Protein AF-A0A7X7Q1P3-F1 (afdb_monomer_lite)

Sequence (69 aa):
MKANYEYIINSLKYNYTNGVLEGINNTIKVIKRIAFEYRSFYHFKVRILIVHKLSKLIKHKKPGLNRSA

Structure (mmCIF, N/CA/C/O backbone):
data_AF-A0A7X7Q1P3-F1
#
_entry.id   AF-A0A7X7Q1P3-F1
#
loop_
_atom_site.group_PDB
_atom_site.id
_atom_site.type_symbol
_atom_site.label_atom_id
_atom_site.label_alt_id
_atom_site.label_comp_id
_atom_site.label_asym_id
_atom_site.label_entity_id
_atom_site.label_seq_id
_atom_site.pdbx_PDB_ins_code
_atom_site.Cartn_x
_atom_site.Cartn_y
_atom_site.Cartn_z
_atom_site.occupancy
_atom_site.B_iso_or_equiv
_atom_site.auth_seq_id
_atom_site.auth_comp_id
_atom_site.auth_asym_id
_atom_site.auth_atom_id
_atom_site.pdbx_PDB_model_num
ATOM 1 N N . MET A 1 1 ? 10.121 17.601 -26.595 1.00 56.91 1 MET A N 1
ATOM 2 C CA . MET A 1 1 ? 10.032 16.126 -26.465 1.00 56.91 1 MET A CA 1
ATOM 3 C C . MET A 1 1 ? 11.186 15.465 -25.680 1.00 56.91 1 MET A C 1
ATOM 5 O O . MET A 1 1 ? 11.232 14.247 -25.645 1.00 56.91 1 MET A O 1
ATOM 9 N N . LYS A 1 2 ? 12.109 16.195 -25.023 1.00 66.56 2 LYS A N 1
ATOM 10 C CA . LYS A 1 2 ? 13.267 15.580 -24.325 1.00 66.56 2 LYS A CA 1
ATOM 11 C C . LYS A 1 2 ? 13.046 15.235 -22.842 1.00 66.56 2 LYS A C 1
ATOM 13 O O . LYS A 1 2 ? 13.790 14.426 -22.310 1.00 66.56 2 LYS A O 1
ATOM 18 N N . ALA A 1 3 ? 12.032 15.806 -22.188 1.00 73.12 3 ALA A N 1
ATOM 19 C CA . ALA A 1 3 ? 11.895 15.743 -20.727 1.00 73.12 3 ALA A CA 1
ATOM 20 C C . ALA A 1 3 ? 11.651 14.331 -20.156 1.00 73.12 3 ALA A C 1
ATOM 22 O O . ALA A 1 3 ? 11.943 14.099 -18.990 1.00 73.12 3 ALA A O 1
ATOM 23 N N . ASN A 1 4 ? 11.164 13.386 -20.973 1.00 82.62 4 ASN A N 1
ATOM 24 C CA . ASN A 1 4 ? 10.783 12.048 -20.506 1.00 82.62 4 ASN A CA 1
ATOM 25 C C . ASN A 1 4 ? 11.628 10.904 -21.083 1.00 82.62 4 ASN A C 1
ATOM 27 O O . ASN A 1 4 ? 11.350 9.742 -20.800 1.00 82.62 4 ASN A O 1
ATOM 31 N N . TYR A 1 5 ? 12.649 11.210 -21.889 1.00 89.00 5 TYR A N 1
ATOM 32 C CA . TYR A 1 5 ? 13.436 10.187 -22.586 1.00 89.00 5 TYR A CA 1
ATOM 33 C C . TYR A 1 5 ? 14.164 9.252 -21.609 1.00 89.00 5 TYR A C 1
ATOM 35 O O . TYR A 1 5 ? 14.147 8.034 -21.772 1.00 89.00 5 TYR A O 1
ATOM 43 N N . GLU A 1 6 ? 14.713 9.813 -20.532 1.00 86.44 6 GLU A N 1
ATOM 44 C CA . GLU A 1 6 ? 15.377 9.042 -19.478 1.00 86.44 6 GLU A CA 1
ATOM 45 C C . GLU A 1 6 ? 14.405 8.125 -18.724 1.00 86.44 6 GLU A C 1
ATOM 47 O O . GLU A 1 6 ? 14.733 6.970 -18.460 1.00 86.44 6 GLU A O 1
ATOM 52 N N . TYR A 1 7 ? 13.182 8.584 -18.431 1.00 83.69 7 TYR A N 1
ATOM 53 C CA . TYR A 1 7 ? 12.165 7.753 -17.778 1.00 83.69 7 TYR A CA 1
ATOM 54 C C . TYR A 1 7 ? 11.712 6.589 -18.662 1.00 83.69 7 TYR A C 1
ATOM 56 O O . TYR A 1 7 ? 11.497 5.493 -18.151 1.00 83.69 7 TYR A O 1
ATOM 64 N N . ILE A 1 8 ? 11.617 6.799 -19.979 1.00 85.38 8 ILE A N 1
ATOM 65 C CA . ILE A 1 8 ? 11.284 5.739 -20.939 1.00 85.38 8 ILE A CA 1
ATOM 66 C C . ILE A 1 8 ? 12.395 4.684 -20.966 1.00 85.38 8 ILE A C 1
ATOM 68 O O . ILE A 1 8 ? 12.108 3.499 -20.817 1.00 85.38 8 ILE A O 1
ATOM 72 N N . ILE A 1 9 ? 13.663 5.099 -21.074 1.00 90.38 9 ILE A N 1
ATOM 73 C CA . ILE A 1 9 ? 14.803 4.168 -21.036 1.00 90.38 9 ILE A CA 1
ATOM 74 C C . ILE A 1 9 ? 14.831 3.399 -19.713 1.00 90.38 9 ILE A C 1
ATOM 76 O O . ILE A 1 9 ? 14.987 2.180 -19.715 1.00 90.38 9 ILE A O 1
ATOM 80 N N . ASN A 1 10 ? 14.636 4.080 -18.584 1.00 86.75 10 ASN A N 1
ATOM 81 C CA . ASN A 1 10 ? 14.617 3.439 -17.272 1.00 86.75 10 ASN A CA 1
ATOM 82 C C . ASN A 1 10 ? 13.448 2.449 -17.136 1.00 86.75 10 ASN A C 1
ATOM 84 O O . ASN A 1 10 ? 13.646 1.349 -16.626 1.00 86.75 10 ASN A O 1
ATOM 88 N N . SER A 1 11 ? 12.261 2.782 -17.647 1.00 83.75 11 SER A N 1
ATOM 89 C CA . SER A 1 11 ? 11.102 1.881 -17.624 1.00 83.75 11 SER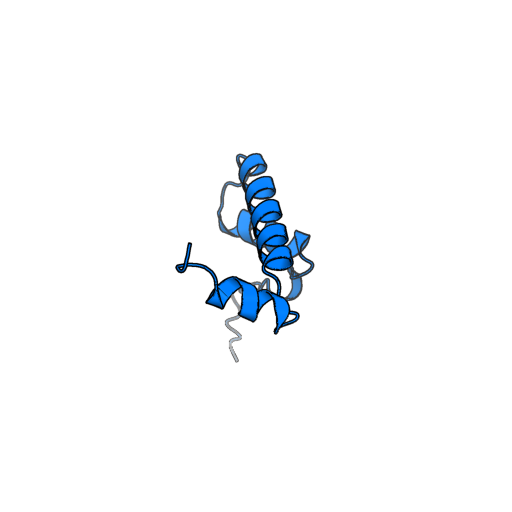 A CA 1
ATOM 90 C C . SER A 1 11 ? 11.285 0.631 -18.489 1.00 83.75 11 SER A C 1
ATOM 92 O O . SER A 1 11 ? 10.643 -0.377 -18.216 1.00 83.75 11 SER A O 1
ATOM 94 N N . LEU A 1 12 ? 12.118 0.692 -19.533 1.00 87.69 12 LEU A N 1
ATOM 95 C CA . LEU A 1 12 ? 12.466 -0.466 -20.365 1.00 87.69 12 LEU A CA 1
ATOM 96 C C .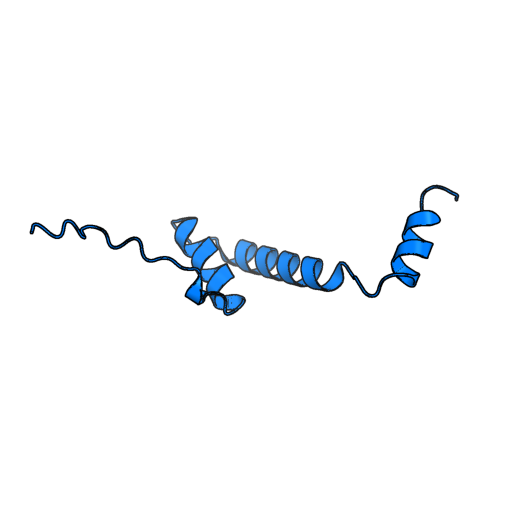 LEU A 1 12 ? 13.638 -1.269 -19.782 1.00 87.69 12 LEU A C 1
ATOM 98 O O . LEU A 1 12 ? 13.730 -2.474 -19.991 1.00 87.69 12 LEU A O 1
ATOM 102 N N . LYS A 1 13 ? 14.546 -0.602 -19.061 1.00 91.38 13 LYS A N 1
ATOM 103 C CA . LYS A 1 13 ? 15.750 -1.205 -18.474 1.00 91.38 13 LYS A CA 1
ATOM 104 C C . LYS A 1 13 ? 15.462 -1.996 -17.198 1.00 91.38 13 LYS A C 1
ATOM 106 O O . LYS A 1 13 ? 16.135 -2.989 -16.934 1.00 91.38 13 LYS A O 1
ATOM 111 N N . TYR A 1 14 ? 14.513 -1.540 -16.383 1.00 87.88 14 TYR A N 1
ATOM 112 C CA . TYR A 1 14 ? 14.190 -2.153 -15.098 1.00 87.88 14 TYR A CA 1
ATOM 113 C C . TYR A 1 14 ? 12.818 -2.826 -15.146 1.00 87.88 14 TYR A C 1
ATOM 115 O O . TYR A 1 14 ? 11.840 -2.223 -15.568 1.00 87.88 14 TYR A O 1
ATOM 123 N N . ASN A 1 15 ? 12.706 -4.029 -14.580 1.00 83.94 15 ASN A N 1
ATOM 124 C CA . ASN A 1 15 ? 11.422 -4.732 -14.417 1.00 83.94 15 ASN A CA 1
ATOM 125 C C . ASN A 1 15 ? 10.547 -4.146 -13.288 1.00 83.94 15 ASN A C 1
ATOM 127 O O . ASN A 1 15 ? 9.588 -4.775 -12.839 1.00 83.94 15 ASN A O 1
ATOM 131 N N . TYR A 1 16 ? 10.899 -2.965 -12.778 1.00 82.44 16 TYR A N 1
ATOM 132 C CA . TYR A 1 16 ? 10.151 -2.279 -11.736 1.00 82.44 16 TYR A CA 1
ATOM 133 C C . TYR A 1 16 ? 9.053 -1.435 -12.376 1.00 82.44 16 TYR A C 1
ATOM 135 O O . TYR A 1 16 ? 9.324 -0.568 -13.203 1.00 82.44 16 TYR A O 1
ATOM 143 N N . THR A 1 17 ? 7.808 -1.668 -11.968 1.00 85.81 17 THR A N 1
ATOM 144 C CA . THR A 1 17 ? 6.653 -0.918 -12.465 1.00 85.81 17 THR A CA 1
ATOM 145 C C . THR A 1 17 ? 5.877 -0.314 -11.303 1.00 85.81 17 THR A C 1
ATOM 147 O O . THR A 1 17 ? 5.739 -0.917 -10.236 1.00 85.81 17 THR A O 1
ATOM 150 N N . ASN A 1 18 ? 5.310 0.874 -11.516 1.00 89.38 18 ASN A N 1
ATOM 151 C CA . ASN A 1 18 ? 4.444 1.518 -10.526 1.00 89.38 18 ASN A CA 1
ATOM 152 C C . ASN A 1 18 ? 3.062 0.849 -10.410 1.00 89.38 18 ASN A C 1
ATOM 154 O O . ASN A 1 18 ? 2.297 1.200 -9.515 1.00 89.38 18 ASN A O 1
ATOM 158 N N . GLY A 1 19 ? 2.742 -0.139 -11.254 1.00 90.88 19 GLY A N 1
ATOM 159 C CA . GLY A 1 19 ? 1.410 -0.749 -11.316 1.00 90.88 19 GLY A CA 1
ATOM 160 C C . GLY A 1 19 ? 0.952 -1.368 -9.991 1.00 90.88 19 GLY A C 1
ATOM 161 O O . GLY A 1 19 ? -0.203 -1.211 -9.598 1.00 90.88 19 GLY A O 1
ATOM 162 N N . VAL A 1 20 ? 1.860 -2.001 -9.239 1.00 91.25 20 VAL A N 1
ATOM 163 C CA . VAL A 1 20 ? 1.534 -2.553 -7.910 1.00 91.25 20 VAL A CA 1
ATOM 164 C C . VAL A 1 20 ? 1.187 -1.436 -6.919 1.00 91.25 20 VAL A C 1
ATOM 166 O O . VAL A 1 20 ? 0.198 -1.537 -6.191 1.00 91.25 20 VAL A O 1
ATOM 169 N N . LEU A 1 21 ? 1.960 -0.345 -6.914 1.00 92.81 21 LEU A N 1
ATOM 170 C CA . LEU A 1 21 ? 1.707 0.816 -6.055 1.00 92.81 21 LEU A CA 1
ATOM 171 C C . LEU A 1 21 ? 0.386 1.501 -6.414 1.00 92.81 21 LEU A C 1
ATOM 173 O O . LEU A 1 21 ? -0.388 1.871 -5.530 1.00 92.81 21 LEU A O 1
ATOM 177 N N . GLU A 1 22 ? 0.099 1.640 -7.706 1.00 94.19 22 GLU A N 1
ATOM 178 C CA . GLU A 1 22 ? -1.158 2.192 -8.206 1.00 94.19 22 GLU A CA 1
ATOM 179 C C . GLU A 1 22 ? -2.357 1.329 -7.801 1.00 94.19 22 GLU A C 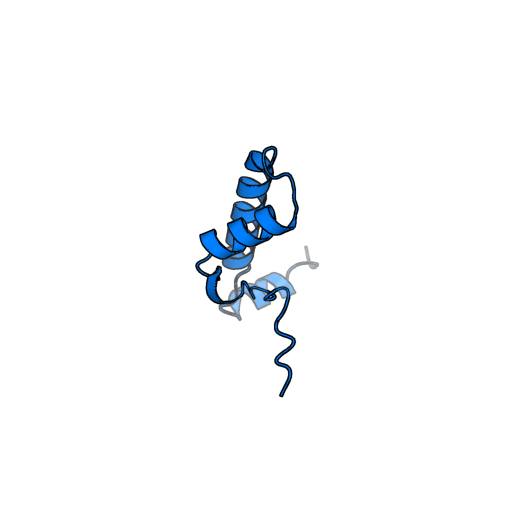1
ATOM 181 O O . GLU A 1 22 ? -3.361 1.864 -7.323 1.00 94.19 22 GLU A O 1
ATOM 186 N N . GLY A 1 23 ? -2.234 0.001 -7.892 1.00 95.00 23 GLY A N 1
ATOM 187 C CA . GLY A 1 23 ? -3.263 -0.943 -7.453 1.00 95.00 23 GLY A CA 1
ATOM 188 C C . GLY A 1 23 ? -3.569 -0.840 -5.955 1.00 95.00 23 GLY A C 1
ATOM 189 O O . GLY A 1 23 ? -4.739 -0.770 -5.555 1.00 95.00 23 GLY A O 1
ATOM 190 N N . ILE A 1 24 ? -2.529 -0.743 -5.119 1.00 95.12 24 ILE A N 1
ATOM 191 C CA . ILE A 1 24 ? -2.669 -0.527 -3.669 1.00 95.12 24 ILE A CA 1
ATOM 192 C C . ILE A 1 24 ? -3.358 0.818 -3.397 1.00 95.12 24 ILE A C 1
ATOM 194 O O . ILE A 1 24 ? -4.330 0.888 -2.640 1.00 95.12 24 ILE A O 1
ATOM 198 N N . ASN A 1 25 ? -2.911 1.890 -4.05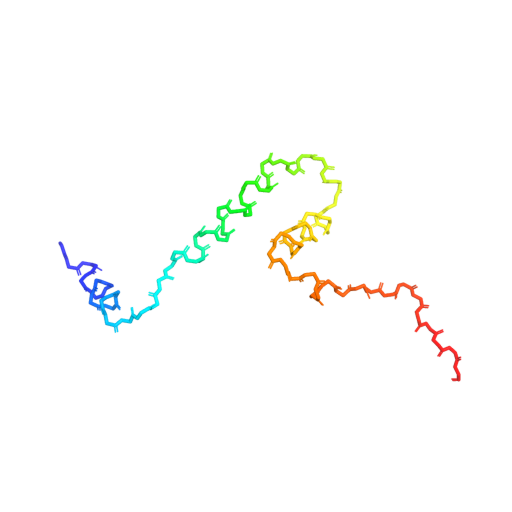6 1.00 95.19 25 ASN A N 1
ATOM 199 C CA . ASN A 1 25 ? -3.474 3.227 -3.882 1.00 95.19 25 ASN A CA 1
ATOM 200 C C . ASN A 1 25 ? -4.942 3.305 -4.319 1.00 95.19 25 ASN A C 1
ATOM 202 O O . ASN A 1 25 ? -5.749 3.953 -3.648 1.00 95.19 25 ASN A O 1
ATOM 206 N N . ASN A 1 26 ? -5.321 2.634 -5.409 1.00 96.19 26 ASN A N 1
ATOM 207 C CA . ASN A 1 26 ? -6.714 2.558 -5.837 1.00 96.19 26 ASN A CA 1
ATOM 208 C C . ASN A 1 26 ? -7.577 1.820 -4.804 1.00 96.19 26 ASN A C 1
ATOM 210 O O . ASN A 1 26 ? -8.634 2.319 -4.418 1.00 96.19 26 ASN A O 1
ATOM 214 N N . THR A 1 27 ? -7.094 0.689 -4.286 1.00 94.69 27 THR A N 1
ATOM 215 C CA . THR A 1 27 ? -7.782 -0.081 -3.239 1.00 94.69 27 THR A CA 1
ATOM 216 C C . THR A 1 27 ? -8.014 0.764 -1.984 1.00 94.69 27 THR A C 1
ATOM 218 O O . THR A 1 27 ? -9.127 0.812 -1.460 1.00 94.69 27 THR A O 1
ATOM 221 N N . ILE A 1 28 ? -7.006 1.519 -1.535 1.00 94.38 28 ILE A N 1
ATOM 222 C CA . ILE A 1 28 ? -7.145 2.446 -0.400 1.00 94.38 28 ILE A CA 1
ATOM 223 C C . ILE A 1 28 ? -8.169 3.546 -0.704 1.00 94.38 28 ILE A C 1
ATOM 225 O O . ILE A 1 28 ? -8.998 3.858 0.152 1.00 94.38 28 ILE A O 1
ATOM 229 N N . LYS A 1 29 ? -8.163 4.119 -1.917 1.00 94.19 29 LYS A N 1
ATOM 230 C CA . LYS A 1 29 ? -9.160 5.121 -2.334 1.00 94.19 29 LYS A CA 1
ATOM 231 C C . LYS A 1 29 ? -10.580 4.546 -2.327 1.00 94.19 29 LYS A C 1
ATOM 233 O O . LYS A 1 29 ? -11.486 5.232 -1.863 1.00 94.19 29 LYS A O 1
ATOM 238 N N . VAL A 1 30 ? -10.780 3.310 -2.794 1.00 94.25 30 VAL A N 1
ATOM 239 C CA . VAL A 1 30 ? -12.074 2.602 -2.733 1.00 94.25 30 VAL A CA 1
ATOM 240 C C . VAL A 1 30 ? -12.522 2.447 -1.281 1.00 94.25 30 VAL A C 1
ATOM 242 O O . VAL A 1 30 ? -13.624 2.870 -0.942 1.00 94.25 30 VAL A O 1
ATOM 245 N N . ILE A 1 31 ? -11.652 1.924 -0.410 1.00 91.69 31 ILE A N 1
ATOM 246 C CA . ILE A 1 31 ? -11.959 1.733 1.015 1.00 91.69 31 ILE A CA 1
ATOM 247 C C . ILE A 1 31 ? -12.291 3.075 1.678 1.00 91.69 31 ILE A C 1
ATOM 249 O O . ILE A 1 31 ? -13.226 3.145 2.465 1.00 91.69 31 ILE A O 1
ATOM 253 N N . LYS A 1 32 ? -11.590 4.159 1.322 1.00 91.25 32 LYS A N 1
ATOM 254 C CA . LYS A 1 32 ? -11.862 5.510 1.835 1.00 91.25 32 LYS A CA 1
ATOM 255 C C . LYS A 1 32 ? -13.235 6.040 1.415 1.00 91.25 32 LYS A C 1
ATOM 257 O O . LYS A 1 32 ? -13.871 6.726 2.203 1.00 91.25 32 LYS A O 1
ATOM 262 N N . ARG A 1 33 ? -13.714 5.722 0.207 1.00 91.56 33 ARG A N 1
ATOM 263 C CA . ARG A 1 33 ? -15.049 6.146 -0.257 1.00 91.56 33 ARG A CA 1
ATOM 264 C C . ARG A 1 33 ? -16.185 5.454 0.488 1.00 91.56 33 ARG A C 1
ATOM 266 O O . ARG A 1 33 ? -17.230 6.056 0.662 1.00 91.56 33 ARG A O 1
ATOM 273 N N . ILE A 1 34 ? -15.978 4.225 0.952 1.00 88.06 34 ILE A N 1
ATOM 274 C CA . ILE A 1 34 ? -16.952 3.505 1.790 1.00 88.06 34 ILE A CA 1
ATOM 275 C C . ILE A 1 34 ? -16.704 3.725 3.291 1.00 88.06 34 ILE A C 1
ATOM 277 O O . ILE A 1 34 ? -17.385 3.145 4.127 1.00 88.06 34 ILE A O 1
ATOM 281 N N . ALA A 1 35 ? -15.711 4.546 3.655 1.00 82.19 35 ALA A N 1
ATOM 282 C CA . ALA A 1 35 ? -15.241 4.684 5.030 1.00 82.19 35 ALA A CA 1
ATOM 283 C C . ALA A 1 35 ? -16.051 5.658 5.898 1.00 82.19 35 ALA A C 1
ATOM 285 O O . ALA A 1 35 ? -15.653 5.900 7.038 1.00 82.19 35 ALA A O 1
ATOM 286 N N . PHE A 1 36 ? -17.166 6.199 5.400 1.00 74.94 36 PHE A N 1
ATOM 287 C CA . PHE A 1 36 ? -18.028 7.121 6.151 1.00 74.94 36 PHE A CA 1
ATOM 288 C C . PHE A 1 36 ? -18.503 6.545 7.499 1.00 74.94 36 PHE A C 1
ATOM 290 O O . PHE A 1 36 ? -18.779 7.297 8.426 1.00 74.94 36 PHE A O 1
ATOM 297 N N . GLU A 1 37 ? -18.525 5.219 7.642 1.00 76.25 37 GLU A N 1
ATOM 298 C CA . GLU A 1 37 ? -18.935 4.522 8.865 1.00 76.25 37 GLU A CA 1
ATOM 299 C C . GLU A 1 37 ? -17.807 4.348 9.905 1.00 76.25 37 GLU A C 1
ATOM 301 O O . GLU A 1 37 ? -18.068 3.995 11.060 1.00 76.25 37 GLU A O 1
ATOM 306 N N . TYR A 1 38 ? -16.537 4.596 9.554 1.00 84.31 38 TYR A N 1
ATOM 307 C CA . TYR A 1 38 ? -15.440 4.436 10.513 1.00 84.31 38 TYR A CA 1
ATOM 308 C C . TYR A 1 38 ? -15.335 5.648 11.442 1.00 84.31 38 TYR A C 1
ATOM 310 O O . TYR A 1 38 ? -14.786 6.686 11.085 1.00 84.31 38 TYR A O 1
ATOM 318 N N . ARG A 1 39 ? -15.739 5.467 12.705 1.00 83.75 39 ARG A N 1
ATOM 319 C CA . ARG A 1 39 ? -15.586 6.480 13.771 1.00 83.75 39 ARG A CA 1
ATOM 320 C C . ARG A 1 39 ? -14.133 6.768 14.181 1.00 83.75 39 ARG A C 1
ATOM 322 O O . ARG A 1 39 ? -13.885 7.703 14.932 1.00 83.75 39 ARG A O 1
ATOM 329 N N . SER A 1 40 ? -13.171 5.947 13.749 1.00 87.44 40 SER A N 1
ATOM 330 C CA . SER A 1 40 ? -11.752 6.103 14.087 1.00 87.44 40 SER A CA 1
ATOM 331 C C . SER A 1 40 ? -10.852 5.743 12.912 1.00 87.44 40 SER A C 1
ATOM 333 O O . SER A 1 40 ? -11.011 4.690 12.287 1.00 87.44 40 SER A O 1
ATOM 335 N N . PHE A 1 41 ? -9.835 6.576 12.676 1.00 87.06 41 PHE A N 1
ATOM 336 C CA . PHE A 1 41 ? -8.787 6.317 11.687 1.00 87.06 41 PHE A CA 1
ATOM 337 C C . PHE A 1 41 ? -8.036 5.005 11.961 1.00 87.06 41 PHE A C 1
ATOM 339 O O . PHE A 1 41 ? -7.566 4.349 11.031 1.00 87.06 41 PHE A O 1
ATOM 346 N N . TYR A 1 42 ? -7.971 4.574 13.226 1.00 89.62 42 TYR A N 1
ATOM 347 C CA . TYR A 1 42 ? -7.397 3.281 13.590 1.00 89.62 42 TYR A CA 1
ATOM 348 C C . TYR A 1 42 ? -8.131 2.123 12.900 1.00 89.62 42 TYR A C 1
ATOM 350 O O . TYR A 1 42 ? -7.492 1.272 12.285 1.00 89.62 42 TYR A O 1
ATOM 358 N N . HIS A 1 43 ? -9.467 2.123 12.924 1.00 88.94 43 HIS A N 1
ATOM 359 C CA . HIS A 1 43 ? -10.270 1.077 12.286 1.00 88.94 43 HIS A CA 1
ATOM 360 C C . HIS A 1 43 ? -10.145 1.107 10.759 1.00 88.94 43 HIS A C 1
ATOM 362 O O . HIS A 1 43 ? -10.025 0.054 10.133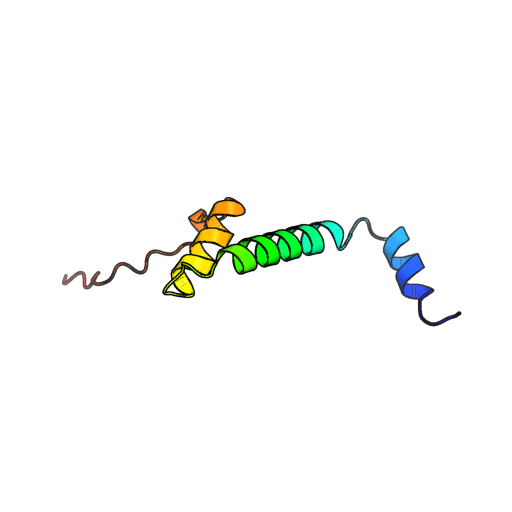 1.00 88.94 43 HIS A O 1
ATOM 368 N N . PHE A 1 44 ? -10.071 2.302 10.166 1.00 90.56 44 PHE A N 1
ATOM 369 C CA . PHE A 1 44 ? -9.792 2.465 8.739 1.00 90.56 44 PHE A CA 1
ATOM 370 C C . PHE A 1 44 ? -8.434 1.853 8.347 1.00 90.56 44 PHE A C 1
ATOM 372 O O . PHE A 1 44 ? -8.348 1.056 7.410 1.00 90.56 44 PHE A O 1
ATOM 379 N N . LYS A 1 45 ? -7.375 2.145 9.115 1.00 90.75 45 LYS A N 1
ATOM 380 C CA . LYS A 1 45 ? -6.034 1.579 8.903 1.00 90.75 45 LYS A CA 1
ATOM 381 C C . LYS A 1 45 ? -6.018 0.059 9.079 1.00 90.75 45 LYS A C 1
ATOM 383 O O . LYS A 1 45 ? -5.416 -0.643 8.270 1.00 90.75 45 LYS A O 1
ATOM 388 N N . VAL A 1 46 ? -6.708 -0.459 10.094 1.00 91.44 46 VAL A N 1
ATOM 389 C CA . VAL A 1 46 ? -6.859 -1.904 10.322 1.00 91.44 46 VAL A CA 1
ATOM 390 C C . VAL A 1 46 ? -7.559 -2.580 9.142 1.00 91.44 46 VAL A C 1
ATOM 392 O O . VAL A 1 46 ? -7.078 -3.609 8.672 1.00 91.44 46 VAL A O 1
ATOM 395 N N . ARG A 1 47 ? -8.631 -1.988 8.597 1.00 91.38 47 ARG A N 1
ATOM 396 C CA . ARG A 1 47 ? -9.320 -2.530 7.417 1.00 91.38 47 ARG A CA 1
ATOM 397 C C . ARG A 1 47 ? -8.388 -2.632 6.212 1.00 91.38 47 ARG A C 1
ATOM 399 O O . ARG A 1 47 ? -8.361 -3.676 5.567 1.00 91.38 47 ARG A O 1
ATOM 406 N N . ILE A 1 48 ? -7.599 -1.590 5.937 1.00 92.94 48 ILE A N 1
ATOM 407 C CA . ILE A 1 48 ? -6.611 -1.600 4.846 1.00 92.94 48 ILE A CA 1
ATOM 408 C C . ILE A 1 48 ? -5.606 -2.742 5.034 1.00 92.94 48 ILE A C 1
ATOM 410 O O . ILE A 1 48 ? -5.336 -3.477 4.084 1.00 92.94 48 ILE A O 1
ATOM 414 N N . LEU A 1 49 ? -5.084 -2.923 6.251 1.00 93.25 49 LEU A N 1
ATOM 415 C CA . LEU A 1 49 ? -4.126 -3.989 6.556 1.00 93.25 49 LEU A CA 1
ATOM 416 C C . LEU A 1 49 ? -4.742 -5.384 6.398 1.00 93.25 49 LEU A C 1
ATOM 418 O O . LEU A 1 49 ? -4.086 -6.276 5.868 1.00 93.25 49 LEU A O 1
ATOM 422 N N . ILE A 1 50 ? -6.000 -5.576 6.799 1.00 92.75 50 ILE A N 1
ATOM 423 C CA . ILE A 1 50 ? -6.715 -6.849 6.620 1.00 92.75 50 ILE A CA 1
ATOM 424 C C . ILE A 1 50 ? -6.922 -7.160 5.131 1.00 92.75 50 ILE A C 1
ATOM 426 O O . ILE A 1 50 ? -6.625 -8.275 4.709 1.00 92.75 50 ILE A O 1
ATOM 430 N N . VAL A 1 51 ? -7.366 -6.185 4.326 1.00 92.75 51 VAL A N 1
ATOM 431 C CA . VAL A 1 51 ? -7.592 -6.360 2.875 1.00 92.75 51 VAL A CA 1
ATOM 432 C C . VAL A 1 51 ? -6.314 -6.795 2.154 1.00 92.75 51 VAL A C 1
ATOM 434 O O . VAL A 1 51 ? -6.358 -7.670 1.295 1.00 92.75 51 VAL A O 1
A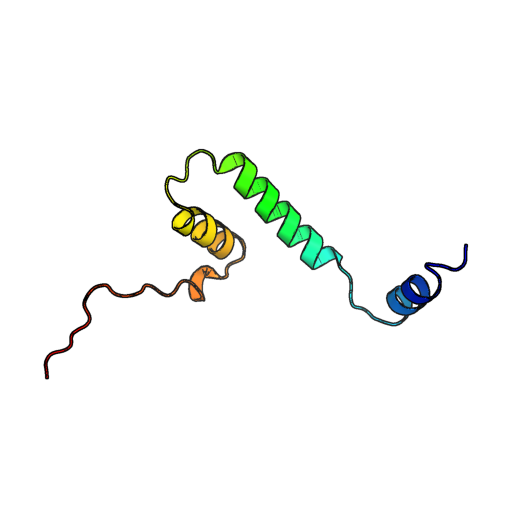TOM 437 N N . HIS A 1 52 ? -5.163 -6.256 2.556 1.00 93.19 52 HIS A N 1
ATOM 438 C CA . HIS A 1 52 ? -3.864 -6.625 1.988 1.00 93.19 52 HIS A CA 1
ATOM 439 C C . HIS A 1 52 ? -3.234 -7.868 2.643 1.00 93.19 52 HIS A C 1
ATOM 441 O O . HIS A 1 52 ? -2.075 -8.172 2.379 1.00 93.19 52 HIS A O 1
ATOM 447 N N . LYS A 1 53 ? -3.964 -8.596 3.505 1.00 92.38 53 LYS A N 1
ATOM 448 C CA . LYS A 1 53 ? -3.466 -9.766 4.260 1.00 92.38 53 LYS A CA 1
ATOM 449 C C . LYS A 1 53 ? -2.242 -9.459 5.144 1.00 92.38 53 LYS A C 1
ATOM 451 O O . LYS A 1 53 ? -1.467 -10.346 5.492 1.00 92.38 53 LYS A O 1
ATOM 456 N N . LEU A 1 54 ? -2.102 -8.206 5.570 1.00 91.06 54 LEU A N 1
ATOM 457 C CA . LEU A 1 54 ? -1.041 -7.689 6.440 1.00 91.06 54 LEU A CA 1
ATOM 458 C C . LEU A 1 54 ? -1.486 -7.579 7.907 1.00 91.06 54 LEU A C 1
ATOM 460 O O . LEU A 1 54 ? -0.919 -6.809 8.682 1.00 91.06 54 LEU A O 1
ATOM 464 N N . SER A 1 55 ? -2.492 -8.352 8.323 1.00 85.06 55 SER A N 1
ATOM 465 C CA . SER A 1 55 ? -3.028 -8.329 9.692 1.00 85.06 55 SER A CA 1
ATOM 466 C C . SER A 1 55 ? -1.977 -8.643 10.762 1.00 85.06 55 SER A C 1
ATOM 468 O O . SER A 1 55 ? -2.074 -8.134 11.874 1.00 85.06 55 SER A O 1
ATOM 470 N N . LYS A 1 56 ? -0.918 -9.386 10.412 1.00 84.75 56 LYS A N 1
ATOM 471 C CA . LYS A 1 56 ? 0.245 -9.649 11.280 1.00 84.75 56 LYS A CA 1
ATOM 472 C C . LYS A 1 56 ? 0.953 -8.371 11.755 1.00 84.75 56 LYS A C 1
ATOM 474 O O . LYS A 1 56 ? 1.605 -8.386 12.792 1.00 84.75 56 LYS A O 1
ATOM 479 N N . LEU A 1 57 ? 0.832 -7.268 11.009 1.00 84.38 57 LEU A N 1
ATOM 480 C CA . LEU A 1 57 ? 1.416 -5.969 11.360 1.00 84.38 57 LEU A CA 1
ATOM 481 C C . LEU A 1 57 ? 0.562 -5.178 12.358 1.00 84.38 57 LEU A C 1
ATOM 483 O O . LEU A 1 57 ? 1.031 -4.181 12.914 1.00 84.38 57 LEU A O 1
ATOM 487 N N . ILE A 1 58 ? -0.686 -5.595 12.592 1.00 83.69 58 ILE A N 1
ATOM 488 C CA . ILE A 1 58 ? -1.554 -4.993 13.600 1.00 83.69 58 ILE A CA 1
ATOM 489 C C . ILE A 1 58 ? -1.010 -5.410 14.967 1.00 83.69 58 ILE A C 1
ATOM 491 O O . ILE A 1 58 ? -1.318 -6.475 15.498 1.00 83.69 58 ILE A O 1
ATOM 495 N N . LYS A 1 59 ? -0.170 -4.556 15.551 1.00 72.19 59 LYS A N 1
ATOM 496 C CA . LYS A 1 59 ? 0.249 -4.715 16.940 1.00 72.19 59 LYS A CA 1
ATOM 497 C C . LYS A 1 59 ? -0.942 -4.353 17.819 1.00 72.19 59 LYS A C 1
ATOM 499 O O . LYS A 1 59 ? -1.263 -3.175 17.966 1.00 72.19 59 LYS A O 1
ATOM 504 N N . HIS A 1 60 ? -1.577 -5.343 18.441 1.00 60.56 60 HIS A N 1
ATOM 505 C CA . HIS A 1 60 ? -2.360 -5.061 19.637 1.00 60.56 60 HIS A CA 1
ATOM 506 C C . HIS A 1 60 ? -1.393 -4.497 20.681 1.00 60.56 60 HIS A C 1
ATOM 508 O O . HIS A 1 60 ? -0.599 -5.235 21.264 1.00 60.56 60 HIS A O 1
ATOM 514 N N . LYS A 1 61 ? -1.435 -3.184 20.928 1.00 55.12 61 LYS A N 1
ATOM 515 C CA . LYS A 1 61 ? -0.902 -2.649 22.179 1.00 55.12 61 LYS A CA 1
ATOM 516 C C . LYS A 1 61 ? -1.805 -3.245 23.254 1.00 55.12 61 LYS A C 1
ATOM 518 O O . LYS A 1 61 ? -2.936 -2.792 23.373 1.00 55.12 61 LYS A O 1
ATOM 523 N N . LYS A 1 62 ? -1.376 -4.307 23.950 1.00 46.97 62 LYS A N 1
ATOM 524 C CA . LYS A 1 62 ? -2.085 -4.779 25.149 1.00 46.97 62 LYS A CA 1
ATOM 525 C C . LYS A 1 62 ? -2.183 -3.570 26.085 1.00 46.97 62 LYS A C 1
ATOM 527 O O . LYS A 1 62 ? -1.134 -3.112 26.544 1.00 46.97 62 LYS A O 1
ATOM 532 N N . PRO A 1 63 ? -3.375 -3.004 26.336 1.00 46.03 63 PRO A N 1
ATOM 533 C CA . PRO A 1 63 ? -3.507 -2.043 27.410 1.00 46.03 63 PRO A CA 1
ATOM 534 C C . PRO A 1 63 ? -3.365 -2.846 28.707 1.00 46.03 63 PRO A C 1
ATOM 536 O O . PRO A 1 63 ? -4.184 -3.717 28.980 1.00 46.03 63 PRO A O 1
ATOM 539 N N . GLY A 1 64 ? -2.280 -2.620 29.451 1.00 54.78 64 GLY A N 1
ATOM 540 C CA . GLY A 1 64 ? -2.101 -3.194 30.789 1.00 54.78 64 GLY A CA 1
ATOM 541 C C . GLY A 1 64 ? -1.310 -4.501 30.875 1.00 54.78 64 GLY A C 1
ATOM 542 O O . GLY A 1 64 ? -1.753 -5.438 31.526 1.00 54.78 64 GLY A O 1
ATOM 543 N N . LEU A 1 65 ? -0.107 -4.564 30.298 1.00 53.97 65 LEU A N 1
ATOM 544 C CA . LEU A 1 65 ? 0.898 -5.526 30.767 1.00 53.97 65 LEU A CA 1
ATOM 545 C C . LEU A 1 65 ? 1.939 -4.817 31.643 1.00 53.97 65 LEU A C 1
ATOM 547 O O . LEU A 1 65 ? 3.119 -4.785 31.311 1.00 53.97 65 LEU A O 1
ATOM 551 N N . ASN A 1 66 ? 1.484 -4.272 32.772 1.00 53.12 66 ASN A N 1
ATOM 552 C CA . ASN A 1 66 ? 2.345 -4.160 33.944 1.00 53.12 66 ASN A CA 1
ATOM 553 C C . ASN A 1 66 ? 2.390 -5.567 34.542 1.00 53.12 66 ASN A C 1
ATOM 555 O O . ASN A 1 66 ? 1.521 -5.940 35.325 1.00 53.12 66 ASN A O 1
ATOM 559 N N . ARG A 1 67 ? 3.346 -6.393 34.104 1.00 52.59 67 ARG A N 1
ATOM 560 C CA . ARG A 1 67 ? 3.724 -7.559 34.901 1.00 52.59 67 ARG A CA 1
ATOM 561 C C . ARG A 1 67 ? 4.522 -7.014 36.071 1.00 52.59 67 ARG A C 1
ATOM 563 O O . ARG A 1 67 ? 5.710 -6.754 35.932 1.00 52.59 67 ARG A O 1
ATOM 570 N N . SER A 1 68 ? 3.832 -6.780 37.175 1.00 50.88 68 SER A N 1
ATOM 571 C CA . SER A 1 68 ? 4.440 -6.809 38.494 1.00 50.88 68 SER A CA 1
ATOM 572 C C . SER A 1 68 ? 5.102 -8.178 38.651 1.00 50.88 68 SER A C 1
ATOM 574 O O . SER A 1 68 ? 4.419 -9.203 38.624 1.00 50.88 68 SER A O 1
ATOM 576 N N . ALA A 1 69 ? 6.423 -8.172 38.743 1.00 44.88 69 ALA A N 1
ATOM 577 C CA . ALA A 1 69 ? 7.235 -9.194 39.381 1.00 44.88 69 ALA A CA 1
ATOM 578 C C . ALA A 1 69 ? 8.354 -8.447 40.105 1.00 44.88 69 ALA A C 1
ATOM 580 O O . ALA A 1 69 ? 8.931 -7.538 39.462 1.00 44.88 69 ALA A O 1
#

Radius of gyration: 19.88 Å; chains: 1; bounding box: 35×26×66 Å

Foldseek 3Di:
DPPCPVVVVVVVVDPDDCVVVVVLVVVLVVLVVVCPPPPDVLVSVCVSCVVVVNNVPPDPPPPDPPPDD

pLDDT: mean 82.32, std 14.34, range [44.88, 96.19]

Secondary structure (DSSP, 8-state):
--TTHHHHHHHHH-S--THHHHHHHHHHHHHHHTGGG-SSHHHHHHHHHHHTT-GGG-----TT-----